Protein AF-A0A368GR62-F1 (afdb_monomer)

Radius of gyration: 15.22 Å; Cα contacts (8 Å, |Δi|>4): 93; chains: 1; bounding box: 33×30×37 Å

Mean predicted aligned error: 6.0 Å

Foldseek 3Di:
DVVVPPDDDDDDDLVCLLVCLVVPVPDAAEQEAEWEQADPVGDTDSAPPCSNRVSSQVRYVYYHYDYDHVRVPDDPPD

Nearest PDB structures (foldseek):
  2oas-assembly1_A  TM=9.693E-01  e=4.354E-05  Shewanella oneidensis MR-1
  3eh7-assembly1_A-2  TM=8.975E-01  e=9.804E-05  Porphyromonas gingivalis
  3qdq-assembly1_A  TM=9.683E-01  e=4.646E-04  Clostridium aminobutyricum
  3d3u-assembly1_A  TM=8.236E-01  e=8.540E-04  Porphyromonas gingivalis W83
  4ccs-assembly1_A  TM=3.292E-01  e=4.915E+00  Paracoccus pantotrophus

pLDDT: mean 87.03, std 12.64, range [43.59, 97.38]

Solvent-accessible surface area (backbone atoms only — not comparable to full-atom values): 4929 Å² total; per-residue (Å²): 87,57,94,76,70,72,47,90,84,84,91,72,59,80,86,51,52,47,54,39,29,74,70,49,75,54,74,45,62,68,25,79,44,58,25,23,65,59,49,100,85,65,54,58,49,53,65,94,63,45,88,74,49,49,38,43,47,72,62,21,78,38,73,48,75,44,77,36,75,77,54,65,75,53,76,80,89,123

Structure (mmCIF, N/CA/C/O backbone):
data_AF-A0A368GR62-F1
#
_entry.id   AF-A0A368GR62-F1
#
loop_
_atom_site.group_PDB
_atom_site.id
_atom_site.type_symbol
_atom_site.label_atom_id
_atom_site.label_alt_id
_atom_site.label_comp_id
_atom_site.label_asym_id
_atom_site.label_entity_id
_atom_site.label_seq_id
_atom_site.pdbx_PDB_ins_code
_atom_site.Cartn_x
_atom_site.Cartn_y
_atom_site.Cartn_z
_atom_site.occupancy
_atom_site.B_iso_or_equiv
_atom_site.auth_seq_id
_atom_site.auth_comp_id
_atom_site.auth_asym_id
_atom_site.auth_atom_id
_atom_site.pdbx_PDB_model_num
ATOM 1 N N . MET A 1 1 ? 14.644 -15.539 -8.242 1.00 77.69 1 MET A N 1
ATOM 2 C CA . MET A 1 1 ? 13.404 -14.938 -8.786 1.00 77.69 1 MET A CA 1
ATOM 3 C C . MET A 1 1 ? 13.659 -14.044 -9.996 1.00 77.69 1 MET A C 1
ATOM 5 O O . MET A 1 1 ? 13.421 -14.518 -11.092 1.00 77.69 1 MET A O 1
ATOM 9 N N . ILE A 1 2 ? 14.166 -12.807 -9.858 1.00 91.12 2 ILE A N 1
ATOM 10 C CA . ILE A 1 2 ? 14.321 -11.895 -11.020 1.00 91.12 2 ILE A CA 1
ATOM 11 C C . ILE A 1 2 ? 15.375 -12.412 -12.017 1.00 91.12 2 ILE A C 1
ATOM 13 O O . ILE A 1 2 ? 15.070 -12.607 -13.185 1.00 91.12 2 ILE A O 1
ATOM 17 N N . PHE A 1 3 ? 16.594 -12.728 -11.557 1.00 92.75 3 PHE A N 1
ATOM 18 C CA . PHE A 1 3 ? 17.668 -13.241 -12.431 1.00 92.75 3 PHE A CA 1
ATOM 19 C C . PHE A 1 3 ? 17.393 -14.629 -13.028 1.00 92.75 3 PHE A C 1
ATOM 21 O O . PHE A 1 3 ? 18.000 -15.002 -14.023 1.00 92.75 3 PHE A O 1
ATOM 28 N N . GLU A 1 4 ? 16.472 -15.382 -12.427 1.00 95.00 4 GLU A N 1
ATOM 29 C CA . GLU A 1 4 ? 16.020 -16.690 -12.917 1.00 95.00 4 GLU A CA 1
ATOM 30 C C . GLU A 1 4 ? 14.843 -16.558 -13.902 1.00 95.00 4 GLU A C 1
ATOM 32 O O . GLU A 1 4 ? 14.372 -17.560 -14.429 1.00 95.00 4 GLU A O 1
ATOM 37 N N . GLY A 1 5 ? 14.352 -15.335 -14.154 1.00 93.19 5 GLY A N 1
ATOM 38 C CA . GLY A 1 5 ? 13.233 -15.072 -15.064 1.00 93.19 5 GLY A CA 1
ATOM 39 C C . GLY A 1 5 ? 11.847 -15.384 -14.486 1.00 93.19 5 GLY A C 1
ATOM 40 O O . GLY A 1 5 ? 10.894 -15.546 -15.240 1.00 93.19 5 GLY A O 1
ATOM 41 N N . HIS A 1 6 ? 11.713 -15.482 -13.161 1.00 95.38 6 HIS A N 1
ATOM 42 C CA . HIS A 1 6 ? 10.455 -15.798 -12.466 1.00 95.38 6 HIS A CA 1
ATOM 43 C C . HIS A 1 6 ? 9.753 -14.575 -11.851 1.00 95.38 6 HIS A C 1
ATOM 45 O O . HIS A 1 6 ? 8.768 -14.737 -11.133 1.00 95.38 6 HIS A O 1
ATOM 51 N N . ALA A 1 7 ? 10.276 -13.364 -12.057 1.00 94.75 7 ALA A N 1
ATOM 52 C CA . ALA A 1 7 ? 9.678 -12.129 -11.557 1.00 94.75 7 ALA A CA 1
ATOM 53 C C . ALA A 1 7 ? 10.066 -10.930 -12.428 1.00 94.75 7 ALA A C 1
ATOM 55 O O . ALA A 1 7 ? 11.203 -10.848 -12.893 1.00 94.75 7 ALA A O 1
ATOM 56 N N . ASP A 1 8 ? 9.142 -9.981 -12.555 1.00 93.12 8 ASP A N 1
ATOM 57 C CA . ASP A 1 8 ? 9.352 -8.715 -13.252 1.00 93.12 8 ASP A CA 1
ATOM 58 C C . ASP A 1 8 ? 9.835 -7.621 -12.290 1.00 93.12 8 ASP A C 1
ATOM 60 O O . ASP A 1 8 ? 9.468 -7.588 -11.112 1.00 93.12 8 ASP A O 1
ATOM 64 N N . TYR A 1 9 ? 10.651 -6.696 -12.798 1.00 92.88 9 TYR A N 1
ATOM 65 C CA . TYR A 1 9 ? 11.086 -5.500 -12.079 1.00 92.88 9 TYR A CA 1
ATOM 66 C C . TYR A 1 9 ? 10.594 -4.251 -12.808 1.00 92.88 9 TYR A C 1
ATOM 68 O O . TYR A 1 9 ? 10.890 -4.060 -13.987 1.00 92.88 9 TYR A O 1
ATOM 76 N N . VAL A 1 10 ? 9.865 -3.389 -12.096 1.00 93.00 10 VAL A N 1
ATOM 77 C CA . VAL A 1 10 ? 9.334 -2.130 -12.630 1.00 93.00 10 VAL A CA 1
ATOM 78 C C . VAL A 1 10 ? 10.103 -0.966 -11.997 1.00 93.00 10 VAL A C 1
ATOM 80 O O . VAL A 1 10 ? 9.868 -0.659 -10.826 1.00 93.00 10 VAL A O 1
ATOM 83 N N . PRO A 1 11 ? 11.029 -0.314 -12.722 1.00 93.88 11 PRO A N 1
ATOM 84 C CA . PRO A 1 11 ? 11.696 0.883 -12.224 1.00 93.88 11 PRO A CA 1
ATOM 85 C C . PRO A 1 11 ? 10.727 2.072 -12.256 1.00 93.88 11 PRO A C 1
ATOM 87 O O . PRO A 1 11 ? 10.236 2.450 -13.317 1.00 93.88 11 PRO A O 1
ATOM 90 N N . VAL A 1 12 ? 10.453 2.668 -11.095 1.00 94.19 12 VAL A N 1
ATOM 91 C CA . VAL A 1 12 ? 9.576 3.841 -10.946 1.00 94.19 12 VAL A CA 1
ATOM 92 C C . VAL A 1 12 ? 9.955 4.627 -9.688 1.00 94.19 12 VAL A C 1
ATOM 94 O O . VAL A 1 12 ? 10.470 4.044 -8.728 1.00 94.19 12 VAL A O 1
ATOM 97 N N . PHE A 1 13 ? 9.717 5.942 -9.668 1.00 94.88 13 PHE A N 1
ATOM 98 C CA . PHE A 1 13 ? 9.920 6.729 -8.454 1.00 94.88 13 PHE A CA 1
ATOM 99 C C . PHE A 1 13 ? 8.875 6.377 -7.392 1.00 94.88 13 PHE A C 1
ATOM 101 O O . PHE A 1 13 ? 7.691 6.226 -7.683 1.00 94.88 13 PHE A O 1
ATOM 108 N N . LEU A 1 14 ? 9.302 6.307 -6.128 1.00 92.75 14 LEU A N 1
ATOM 109 C CA . LEU A 1 14 ? 8.432 5.946 -5.004 1.00 92.75 14 LEU A CA 1
ATOM 110 C C . LEU 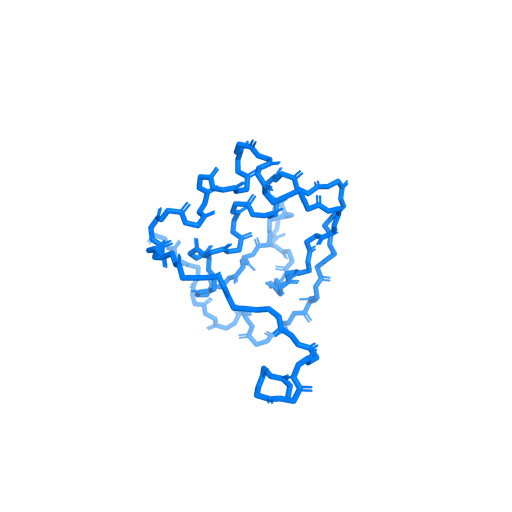A 1 14 ? 7.186 6.844 -4.911 1.00 92.75 14 LEU A C 1
ATOM 112 O O . LEU A 1 14 ? 6.090 6.366 -4.638 1.00 92.75 14 LEU A O 1
ATOM 116 N N . SER A 1 15 ? 7.353 8.135 -5.205 1.00 93.62 15 SER A N 1
ATOM 117 C CA . SER A 1 15 ? 6.285 9.140 -5.223 1.00 93.62 15 SER A CA 1
ATOM 118 C C . SER A 1 15 ? 5.268 8.958 -6.353 1.00 93.62 15 SER A C 1
ATOM 120 O O . SER A 1 15 ? 4.167 9.491 -6.266 1.00 93.62 15 SER A O 1
ATOM 122 N N . GLU A 1 16 ? 5.617 8.239 -7.421 1.00 94.31 16 GLU A N 1
ATOM 123 C CA . GLU A 1 16 ? 4.735 8.004 -8.574 1.00 94.31 16 GLU A CA 1
ATOM 124 C C . GLU A 1 16 ? 3.899 6.730 -8.421 1.00 94.31 16 GLU A C 1
ATOM 126 O O . GLU A 1 16 ? 2.859 6.593 -9.067 1.00 94.31 16 GLU A O 1
ATOM 131 N N . ILE A 1 17 ? 4.312 5.817 -7.536 1.00 94.81 17 ILE A N 1
ATOM 132 C CA . ILE A 1 17 ? 3.608 4.557 -7.275 1.00 94.81 17 ILE A CA 1
ATOM 133 C C . ILE A 1 17 ? 2.113 4.771 -6.972 1.00 94.81 17 ILE A C 1
ATOM 135 O O . ILE A 1 17 ? 1.296 4.066 -7.569 1.00 94.81 17 ILE A O 1
ATOM 139 N N . PRO A 1 18 ? 1.693 5.739 -6.129 1.00 94.44 18 PRO A N 1
ATOM 140 C CA . PRO A 1 18 ? 0.271 5.986 -5.891 1.00 94.44 18 PRO A CA 1
ATOM 141 C C . PRO A 1 18 ? -0.522 6.279 -7.172 1.00 94.44 18 PRO A C 1
ATOM 143 O O . PRO A 1 18 ? -1.597 5.716 -7.384 1.00 94.44 18 PRO A O 1
ATOM 146 N N . THR A 1 19 ? 0.031 7.108 -8.061 1.00 94.81 19 THR A N 1
ATOM 147 C CA . THR A 1 19 ? -0.598 7.496 -9.333 1.00 94.81 19 THR A CA 1
ATOM 148 C C . THR A 1 19 ? -0.842 6.290 -10.237 1.00 94.81 19 THR A C 1
ATOM 150 O O . THR A 1 19 ? -1.873 6.224 -10.908 1.00 94.81 19 THR A O 1
ATOM 153 N N . LEU A 1 20 ? 0.060 5.305 -10.222 1.00 95.19 20 LEU A N 1
ATOM 154 C CA . LEU A 1 20 ? -0.100 4.071 -10.991 1.00 95.19 20 LEU A CA 1
ATOM 155 C C . LEU A 1 20 ? -1.348 3.274 -10.580 1.00 95.19 20 LEU A C 1
ATOM 157 O O . LEU A 1 20 ? -2.037 2.718 -11.442 1.00 95.19 20 LEU A O 1
ATOM 161 N N . PHE A 1 21 ? -1.659 3.248 -9.283 1.00 95.69 21 PHE A N 1
ATOM 162 C CA . PHE A 1 21 ? -2.845 2.575 -8.755 1.00 95.69 21 PHE A CA 1
ATOM 163 C C . PHE A 1 21 ? -4.116 3.394 -8.990 1.00 95.69 21 PHE A C 1
ATOM 165 O O . PHE A 1 21 ? -5.108 2.851 -9.483 1.00 95.69 21 PHE A O 1
ATOM 172 N N . TYR A 1 22 ? -4.088 4.703 -8.716 1.00 95.25 22 TYR A N 1
ATOM 173 C CA . TYR A 1 22 ? -5.245 5.584 -8.922 1.00 95.25 22 TYR A CA 1
ATOM 174 C C . TYR A 1 22 ? -5.701 5.630 -10.385 1.00 95.25 22 TYR A C 1
ATOM 176 O O . TYR A 1 22 ? -6.901 5.563 -10.658 1.00 95.25 22 TYR A O 1
ATOM 184 N N . ASN A 1 23 ? -4.755 5.636 -11.328 1.00 95.75 23 ASN A N 1
ATOM 185 C CA . ASN A 1 23 ? -5.044 5.613 -12.764 1.00 95.75 23 ASN A CA 1
ATOM 186 C C . ASN A 1 23 ? -5.321 4.204 -13.315 1.00 95.75 23 ASN A C 1
ATOM 188 O O . ASN A 1 23 ? -5.516 4.054 -14.520 1.00 95.75 23 ASN A O 1
ATOM 192 N N . LYS A 1 24 ? -5.341 3.169 -12.461 1.00 93.19 24 LYS A N 1
ATOM 193 C CA . LYS A 1 24 ? -5.564 1.760 -12.837 1.00 93.19 24 LYS A CA 1
ATOM 194 C C . LYS A 1 24 ? -4.587 1.235 -13.898 1.00 93.19 24 LYS A C 1
ATOM 196 O O . LYS A 1 24 ? -4.921 0.305 -14.626 1.00 93.19 24 LYS A O 1
ATOM 201 N N . ILE A 1 25 ? -3.379 1.802 -13.957 1.00 95.31 25 ILE A N 1
ATOM 202 C CA . ILE A 1 25 ? -2.286 1.286 -14.795 1.00 95.31 25 ILE A CA 1
ATOM 203 C C . ILE A 1 25 ? -1.870 -0.093 -14.267 1.00 95.31 25 ILE A C 1
ATOM 205 O O . ILE A 1 25 ? -1.690 -1.024 -15.045 1.00 95.31 25 ILE A O 1
ATOM 209 N N . TYR A 1 26 ? -1.819 -0.233 -12.938 1.00 92.69 26 TYR A N 1
ATOM 210 C CA . TYR A 1 26 ? -1.717 -1.517 -12.247 1.00 92.69 26 TYR A CA 1
ATOM 211 C C . TYR A 1 26 ? -3.004 -1.766 -11.449 1.00 92.69 26 TYR A C 1
ATOM 213 O O . TYR A 1 26 ? -3.143 -1.258 -10.334 1.00 92.69 26 TYR A O 1
ATOM 221 N N . PRO A 1 27 ? -3.990 -2.487 -12.012 1.00 93.31 27 PRO A N 1
ATOM 222 C CA . PRO A 1 27 ? -5.242 -2.756 -11.319 1.00 93.31 27 PRO A CA 1
ATOM 223 C C . PRO A 1 27 ? -5.019 -3.689 -10.123 1.00 93.31 27 PRO A C 1
ATOM 225 O O . PRO A 1 27 ? -4.300 -4.681 -10.216 1.00 93.31 27 PRO A O 1
ATOM 228 N N . VAL A 1 28 ? -5.677 -3.383 -9.003 1.00 95.31 28 VAL A N 1
ATOM 229 C CA . VAL A 1 28 ? -5.596 -4.168 -7.765 1.00 95.31 28 VAL A CA 1
ATOM 230 C C . VAL A 1 28 ? -6.957 -4.786 -7.479 1.00 95.31 28 VAL A C 1
ATOM 232 O O . VAL A 1 28 ? -7.951 -4.084 -7.302 1.00 95.31 28 VAL A O 1
ATOM 235 N N . ASP A 1 29 ? -7.020 -6.112 -7.412 1.00 96.69 29 ASP A N 1
ATOM 236 C CA . ASP A 1 29 ? -8.242 -6.806 -7.001 1.00 96.69 29 ASP A CA 1
ATOM 237 C C . ASP A 1 29 ? -8.348 -6.909 -5.478 1.00 96.69 29 ASP A C 1
ATOM 239 O O . ASP A 1 29 ? -9.427 -6.715 -4.915 1.00 96.69 29 ASP A O 1
ATOM 243 N N . VAL A 1 30 ? -7.228 -7.197 -4.811 1.00 96.62 30 VAL A N 1
ATOM 244 C CA . VAL A 1 30 ? -7.174 -7.415 -3.364 1.00 96.62 30 VAL A CA 1
ATOM 245 C C . VAL A 1 30 ? -6.006 -6.646 -2.756 1.00 96.62 30 VAL A C 1
ATOM 247 O O . VAL A 1 30 ? -4.865 -6.851 -3.159 1.00 96.62 30 VAL A O 1
ATOM 250 N N . SER A 1 31 ? -6.286 -5.809 -1.754 1.00 95.31 31 SER A N 1
ATOM 251 C CA . SER A 1 31 ? -5.261 -5.201 -0.899 1.00 95.31 31 SER A CA 1
ATOM 252 C C . SER A 1 31 ? -5.183 -5.953 0.427 1.00 95.31 31 SER A C 1
ATOM 254 O O . SER A 1 31 ? -6.179 -6.056 1.146 1.00 95.31 31 SER A O 1
ATOM 256 N N . LEU A 1 32 ? -4.008 -6.496 0.751 1.00 93.62 32 LEU A N 1
ATOM 257 C CA . LEU A 1 32 ? -3.737 -7.092 2.057 1.00 93.62 32 LEU A CA 1
ATOM 258 C C . LEU A 1 32 ? -2.966 -6.098 2.915 1.00 93.62 32 LEU A C 1
ATOM 260 O O . LEU A 1 32 ? -1.828 -5.749 2.602 1.00 93.62 32 LEU A O 1
ATOM 264 N N . ILE A 1 33 ? -3.571 -5.681 4.022 1.00 92.44 33 ILE A N 1
ATOM 265 C CA . ILE A 1 33 ? -2.992 -4.688 4.925 1.00 92.44 33 ILE A CA 1
ATOM 266 C C . ILE A 1 33 ? -2.889 -5.236 6.340 1.00 92.44 33 ILE A C 1
ATOM 268 O O . ILE A 1 33 ? -3.676 -6.077 6.767 1.00 92.44 33 ILE A O 1
ATOM 272 N N . THR A 1 34 ? -1.897 -4.758 7.081 1.00 90.69 34 THR A N 1
ATOM 273 C CA . THR A 1 34 ? -1.798 -5.027 8.517 1.00 90.69 34 THR A CA 1
ATOM 274 C C . THR A 1 34 ? -2.414 -3.859 9.268 1.00 90.69 34 THR A C 1
ATOM 276 O O . THR A 1 34 ? -2.102 -2.713 8.956 1.00 90.69 34 THR A O 1
ATOM 279 N N . VAL A 1 35 ? -3.285 -4.150 10.232 1.00 90.75 35 VAL A N 1
ATOM 280 C CA . VAL A 1 35 ? -4.022 -3.127 10.980 1.00 90.75 35 VAL A CA 1
ATOM 281 C C . VAL A 1 35 ? -4.013 -3.386 12.483 1.00 90.75 35 VAL A C 1
ATOM 283 O O . VAL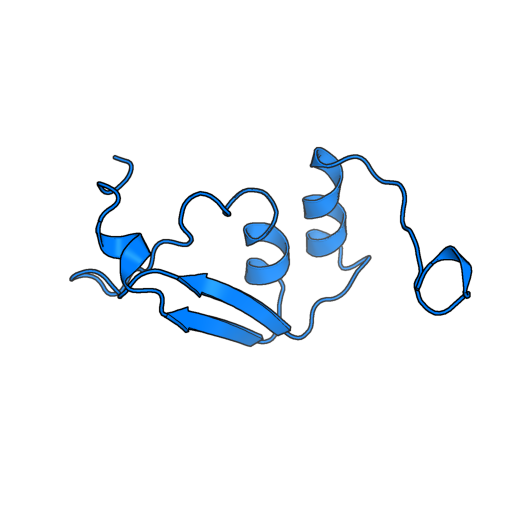 A 1 35 ? -3.865 -4.528 12.931 1.00 90.75 35 VAL A O 1
ATOM 286 N N . SER A 1 36 ? -4.183 -2.321 13.264 1.00 90.06 36 SER A N 1
ATOM 287 C CA . SER A 1 36 ? -4.462 -2.401 14.698 1.00 90.06 36 SER A CA 1
ATOM 288 C C . SER A 1 36 ? -5.867 -2.959 14.951 1.00 90.06 36 SER A C 1
ATOM 290 O O . SER A 1 36 ? -6.697 -2.992 14.035 1.00 90.06 36 SER A O 1
ATOM 292 N N . PRO A 1 37 ? -6.175 -3.355 16.198 1.00 88.88 37 PRO A N 1
ATOM 293 C CA . PRO A 1 37 ? -7.561 -3.476 16.629 1.00 88.88 37 PRO A CA 1
ATOM 294 C C . PRO A 1 37 ? -8.337 -2.180 16.360 1.00 88.88 37 PRO A C 1
ATOM 296 O O . PRO A 1 37 ? -7.722 -1.105 16.383 1.00 88.88 37 PRO A O 1
ATOM 299 N N . PRO A 1 38 ? -9.652 -2.278 16.098 1.00 89.44 38 PRO A N 1
ATOM 300 C CA . PRO A 1 38 ? -10.495 -1.104 15.977 1.00 89.44 38 PRO A CA 1
ATOM 301 C C . PRO A 1 38 ? -10.525 -0.339 17.302 1.00 89.44 38 PRO A C 1
ATOM 303 O O . PRO A 1 38 ? -10.532 -0.941 18.380 1.00 89.44 38 PRO A O 1
ATOM 306 N N . ASP A 1 39 ? -10.545 0.984 17.218 1.00 87.12 39 ASP A N 1
ATOM 307 C CA . ASP A 1 39 ? -10.803 1.860 18.353 1.00 87.12 39 ASP A CA 1
ATOM 308 C C . ASP A 1 39 ? -12.300 1.873 18.735 1.00 87.12 39 ASP A C 1
ATOM 310 O O . ASP A 1 39 ? -13.126 1.161 18.156 1.00 87.12 39 ASP A O 1
ATOM 314 N N . GLY A 1 40 ? -12.674 2.697 19.720 1.00 88.25 40 GLY A N 1
ATOM 315 C CA . GLY A 1 40 ? -14.068 2.824 20.171 1.00 88.25 40 GLY A CA 1
ATOM 316 C C . GLY A 1 40 ? -15.041 3.370 19.115 1.00 88.25 40 GLY A C 1
ATOM 317 O O . GLY A 1 40 ? -16.251 3.289 19.315 1.00 88.25 40 GLY A O 1
ATOM 318 N N . LEU A 1 41 ? -14.533 3.910 18.004 1.00 90.38 41 LEU A N 1
ATOM 319 C CA . LEU A 1 41 ? -15.311 4.416 16.873 1.00 90.38 41 LEU A CA 1
ATOM 320 C C . LEU A 1 41 ? -15.295 3.447 15.676 1.00 90.38 41 LEU A C 1
ATOM 322 O O . LEU A 1 41 ? -15.974 3.698 14.681 1.00 90.38 41 LEU A O 1
ATOM 326 N N . GLY A 1 42 ? -14.559 2.336 15.770 1.00 87.88 42 GLY A N 1
ATOM 327 C CA . GLY A 1 42 ? -14.430 1.342 14.708 1.00 87.88 42 GLY A CA 1
ATOM 328 C C . GLY A 1 42 ? -13.317 1.629 13.696 1.00 87.88 42 GLY A C 1
ATOM 329 O O . GLY A 1 42 ? -13.260 0.945 12.673 1.00 87.88 42 GLY A O 1
ATOM 330 N N . TYR A 1 43 ? -12.433 2.600 13.947 1.00 89.06 43 TYR A N 1
ATOM 331 C CA . TYR A 1 43 ? -11.284 2.874 13.083 1.00 89.06 43 TYR A CA 1
ATOM 332 C C . TYR A 1 43 ? -10.092 1.994 13.443 1.00 89.06 43 TYR A C 1
ATOM 334 O O . TYR A 1 43 ? -9.761 1.812 14.613 1.00 89.06 43 TYR A O 1
ATOM 342 N N . CYS A 1 44 ? -9.397 1.496 12.421 1.00 88.44 44 CYS A N 1
ATOM 343 C CA . CYS A 1 44 ? -8.132 0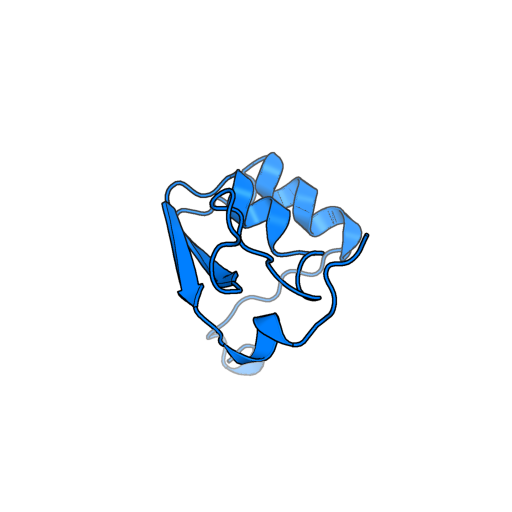.793 12.588 1.00 88.44 44 CYS A CA 1
ATOM 344 C C . CYS A 1 44 ? -6.978 1.639 12.043 1.00 88.44 44 CYS A C 1
ATOM 346 O O . CYS A 1 44 ? -7.087 2.240 10.975 1.00 88.44 44 CYS A O 1
AT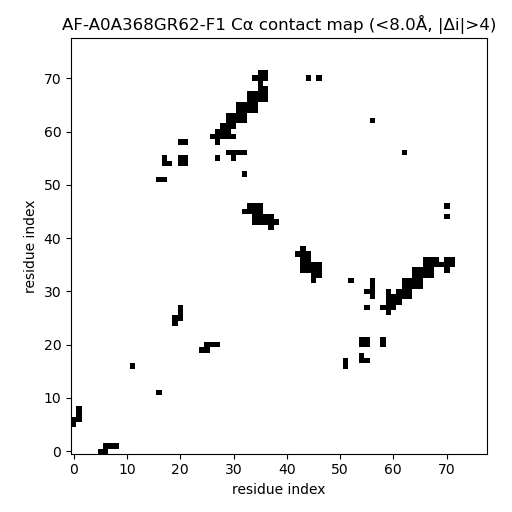OM 348 N N . SER A 1 45 ? -5.841 1.626 12.736 1.00 85.19 45 SER A N 1
ATOM 349 C CA . SER A 1 45 ? -4.597 2.212 12.242 1.00 85.19 45 SER A CA 1
ATOM 350 C C . SER A 1 45 ? -3.849 1.217 11.357 1.00 85.19 45 SER A C 1
ATOM 352 O O . SER A 1 45 ? -3.778 0.029 11.670 1.00 85.19 45 SER A O 1
ATOM 354 N N . MET A 1 46 ? -3.250 1.706 10.271 1.00 85.62 46 MET A N 1
ATOM 355 C CA . MET A 1 46 ? -2.333 0.940 9.411 1.00 85.62 46 MET A CA 1
ATOM 356 C C . MET A 1 46 ? -0.872 1.018 9.893 1.00 85.62 46 MET A C 1
ATOM 358 O O . MET A 1 46 ? 0.024 0.420 9.293 1.00 85.62 46 MET A O 1
ATOM 362 N N . GLY A 1 47 ? -0.622 1.738 10.993 1.00 75.38 47 GLY A N 1
ATOM 363 C CA . GLY A 1 47 ? 0.707 1.882 11.571 1.00 75.38 47 GLY A CA 1
ATOM 364 C C . GLY A 1 47 ? 1.651 2.735 10.717 1.00 75.38 47 GLY A C 1
ATOM 365 O O . GLY A 1 47 ? 1.193 3.531 9.899 1.00 75.38 47 GLY A O 1
ATOM 366 N N . PRO A 1 48 ? 2.977 2.560 10.866 1.00 77.94 48 PRO A N 1
ATOM 367 C CA . PRO A 1 48 ? 3.976 3.330 10.118 1.00 77.94 48 PRO A CA 1
ATOM 368 C C . PRO A 1 48 ? 4.034 2.983 8.619 1.00 77.94 48 PRO A C 1
ATOM 370 O O . PRO A 1 48 ? 4.752 3.627 7.865 1.00 77.94 48 PRO A O 1
ATOM 373 N N . ASN A 1 49 ? 3.280 1.980 8.158 1.00 68.81 49 ASN A N 1
ATOM 374 C CA . ASN A 1 49 ? 3.365 1.450 6.794 1.00 68.81 49 ASN A CA 1
ATOM 375 C C . ASN A 1 49 ? 2.422 2.161 5.804 1.00 68.81 49 ASN A C 1
ATOM 377 O O . ASN A 1 49 ? 2.070 1.591 4.768 1.00 68.81 49 ASN A O 1
ATOM 381 N N . LEU A 1 50 ? 1.974 3.375 6.130 1.00 76.81 50 LEU A N 1
ATOM 382 C CA . LEU A 1 50 ? 0.917 4.090 5.411 1.00 76.81 50 LEU A CA 1
ATOM 383 C C . LEU A 1 50 ? 1.314 4.464 3.971 1.00 76.81 50 LEU A C 1
ATOM 385 O O . LEU A 1 50 ? 0.508 4.314 3.057 1.00 76.81 50 LEU A O 1
ATOM 389 N N . GLU A 1 51 ? 2.568 4.869 3.760 1.00 77.81 51 GLU A N 1
ATOM 390 C CA . GLU A 1 51 ? 3.044 5.566 2.551 1.00 77.81 51 GLU A CA 1
ATOM 391 C C . GLU A 1 51 ? 2.568 4.956 1.219 1.00 77.81 51 GLU A C 1
ATOM 393 O O . GLU A 1 51 ? 1.935 5.624 0.405 1.00 77.81 51 GLU A O 1
ATOM 398 N N . LEU A 1 52 ? 2.819 3.663 0.992 1.00 87.88 52 LEU A N 1
ATOM 399 C CA . LEU A 1 52 ? 2.482 2.996 -0.276 1.00 87.88 52 LEU A CA 1
ATOM 400 C C . LEU A 1 52 ? 1.228 2.131 -0.211 1.00 87.88 52 LEU A C 1
ATOM 402 O O . LEU A 1 52 ? 0.742 1.679 -1.245 1.00 87.88 52 LEU A O 1
ATOM 406 N N . SER A 1 53 ? 0.726 1.850 0.987 1.00 90.25 53 SER A N 1
ATOM 407 C CA . SER A 1 53 ? -0.381 0.915 1.181 1.00 90.25 53 SER A CA 1
ATOM 408 C C . SER A 1 53 ? -1.744 1.586 1.009 1.00 90.25 53 SER A C 1
ATOM 410 O O . SER A 1 53 ? -2.708 0.902 0.667 1.00 90.25 53 SER A O 1
ATOM 412 N N . VAL A 1 54 ? -1.836 2.911 1.169 1.00 91.81 54 VAL A N 1
ATOM 413 C CA . VAL A 1 54 ? -3.093 3.662 1.007 1.00 91.81 54 VAL A CA 1
ATOM 414 C C . VAL A 1 54 ? -3.632 3.556 -0.414 1.00 91.81 54 VAL A C 1
ATOM 416 O O . VAL A 1 54 ? -4.767 3.126 -0.601 1.00 91.81 54 VAL A O 1
ATOM 419 N N . ALA A 1 55 ? -2.824 3.893 -1.421 1.00 94.31 55 ALA A N 1
ATOM 420 C CA . ALA A 1 55 ? -3.273 3.925 -2.811 1.00 94.31 55 ALA A CA 1
ATOM 421 C C . ALA A 1 55 ? -3.883 2.594 -3.303 1.00 94.31 55 ALA A C 1
ATOM 423 O O . ALA A 1 55 ? -5.031 2.616 -3.752 1.0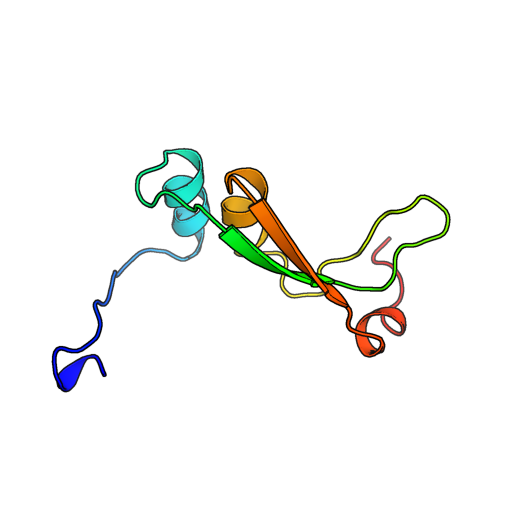0 94.31 55 ALA A O 1
ATOM 424 N N . PRO A 1 56 ? -3.213 1.428 -3.168 1.00 94.06 56 PRO A N 1
ATOM 425 C CA . PRO A 1 56 ? -3.801 0.148 -3.551 1.00 94.06 56 PRO A CA 1
ATOM 426 C C . PRO A 1 56 ? -5.008 -0.224 -2.679 1.00 94.06 56 PRO A C 1
ATOM 428 O O . PRO A 1 56 ? -5.943 -0.834 -3.182 1.00 94.06 56 PRO A O 1
ATOM 431 N N . THR A 1 57 ? -5.040 0.170 -1.402 1.00 94.62 57 THR A N 1
ATOM 432 C CA . THR A 1 57 ? -6.179 -0.102 -0.504 1.00 94.62 57 THR A CA 1
ATOM 433 C C . THR A 1 57 ? -7.429 0.676 -0.893 1.00 94.62 57 THR A C 1
ATOM 435 O O . THR A 1 57 ? -8.524 0.124 -0.833 1.00 94.62 57 THR A O 1
ATOM 438 N N . VAL A 1 58 ? -7.274 1.926 -1.333 1.00 93.88 58 VAL A N 1
ATOM 439 C CA . VAL A 1 58 ? -8.385 2.782 -1.770 1.00 93.88 58 VAL A CA 1
ATOM 440 C C . VAL A 1 58 ? -8.999 2.285 -3.082 1.00 93.88 58 VAL A C 1
ATOM 442 O O . VAL A 1 58 ? -10.215 2.359 -3.246 1.00 93.88 58 VAL A O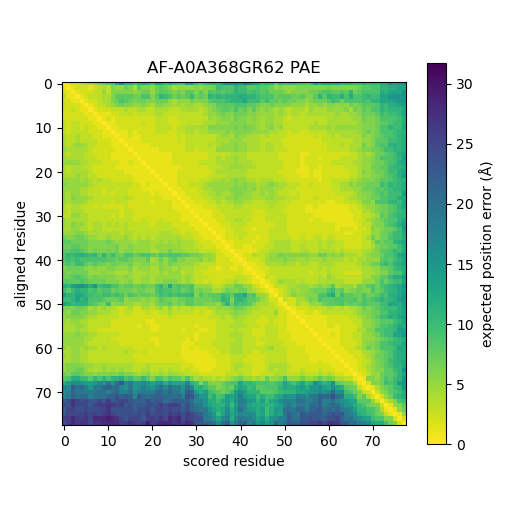 1
ATOM 445 N N . VAL A 1 59 ? -8.187 1.780 -4.019 1.00 96.19 59 VAL A N 1
ATOM 446 C CA . VAL A 1 59 ? -8.679 1.351 -5.344 1.00 96.19 59 VAL A CA 1
ATOM 447 C C . VAL A 1 59 ? -9.044 -0.132 -5.437 1.00 96.19 59 VAL A C 1
ATOM 449 O O . VAL A 1 59 ? -9.687 -0.530 -6.411 1.00 96.19 59 VAL A O 1
ATOM 452 N N . ALA A 1 60 ? -8.619 -0.957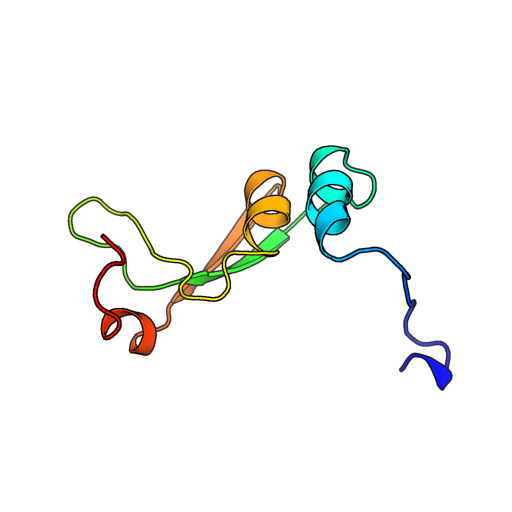 -4.475 1.00 97.12 60 ALA A N 1
ATOM 453 C CA . ALA A 1 60 ? -8.851 -2.395 -4.516 1.00 97.12 60 ALA A CA 1
ATOM 454 C C . ALA A 1 60 ? -10.341 -2.748 -4.452 1.00 97.12 60 ALA A C 1
ATOM 456 O O . ALA A 1 60 ? -11.122 -2.135 -3.726 1.00 97.12 60 ALA A O 1
ATOM 457 N N . LYS A 1 61 ? -10.734 -3.817 -5.153 1.00 96.62 61 LYS A N 1
ATOM 458 C CA . LYS A 1 61 ? -12.111 -4.342 -5.079 1.00 96.62 61 LYS A CA 1
ATOM 459 C C . LYS A 1 61 ? -12.421 -4.959 -3.715 1.00 96.62 61 LYS A C 1
ATOM 461 O O . LYS A 1 61 ? -13.575 -4.965 -3.292 1.00 96.62 61 LYS A O 1
ATOM 466 N N . LYS A 1 62 ? -11.413 -5.535 -3.053 1.00 97.38 62 LYS A N 1
ATOM 467 C CA . LYS A 1 62 ? -11.512 -6.124 -1.713 1.00 97.38 62 LYS A CA 1
ATOM 468 C C . LYS A 1 62 ? -10.295 -5.752 -0.877 1.00 97.38 62 LYS A C 1
ATOM 470 O O . LYS A 1 62 ? -9.170 -5.759 -1.368 1.00 97.38 62 LYS A O 1
ATOM 475 N N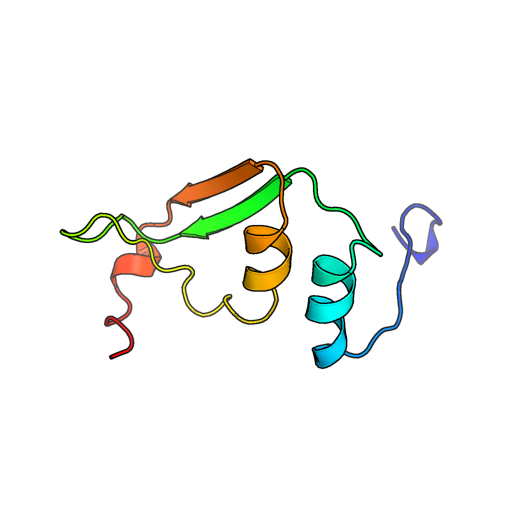 . VAL A 1 63 ? -10.516 -5.505 0.407 1.00 95.62 63 VAL A N 1
ATOM 476 C CA . VAL A 1 63 ? -9.450 -5.253 1.379 1.00 95.62 63 VAL A CA 1
ATOM 477 C C . VAL A 1 63 ? -9.510 -6.329 2.456 1.00 95.62 63 VAL A C 1
ATOM 479 O O . VAL A 1 63 ? -10.578 -6.599 3.004 1.00 95.62 63 VAL A O 1
ATOM 482 N N . ILE A 1 64 ? -8.372 -6.959 2.741 1.00 95.56 64 ILE A N 1
ATOM 483 C CA . ILE A 1 64 ? -8.225 -7.967 3.794 1.00 95.56 64 ILE A CA 1
ATOM 484 C C . ILE A 1 64 ? -7.261 -7.417 4.844 1.00 95.56 64 ILE A C 1
ATOM 486 O O . ILE A 1 64 ? -6.086 -7.178 4.563 1.00 95.56 64 ILE A O 1
ATOM 490 N N . GLY A 1 65 ? -7.766 -7.222 6.061 1.00 92.88 65 GLY A N 1
ATOM 491 C CA . GLY A 1 65 ? -6.985 -6.742 7.196 1.00 92.88 65 GLY A CA 1
ATOM 492 C C . GLY A 1 65 ? -6.452 -7.886 8.054 1.00 92.88 65 GLY A C 1
ATOM 493 O O . GLY A 1 65 ? -7.229 -8.672 8.594 1.00 92.88 65 GLY A O 1
ATOM 494 N N . LYS A 1 66 ? -5.131 -7.957 8.233 1.00 91.38 66 LYS A N 1
ATOM 495 C CA . LYS A 1 66 ? -4.495 -8.791 9.257 1.00 91.38 66 LYS A CA 1
ATOM 496 C C . LYS A 1 66 ? -4.376 -7.994 10.551 1.00 91.38 66 LYS A C 1
ATOM 498 O O . LYS A 1 66 ? -3.612 -7.031 10.623 1.00 91.38 66 LYS A O 1
ATOM 503 N N . LEU A 1 67 ? -5.078 -8.441 11.583 1.00 90.19 67 LEU A N 1
ATOM 504 C CA . LEU A 1 67 ? -5.019 -7.838 12.907 1.00 90.19 67 LEU A CA 1
ATOM 505 C C . LEU A 1 67 ? -3.652 -8.079 13.567 1.00 90.19 67 LEU A C 1
ATOM 507 O O . LEU A 1 67 ? -3.204 -9.221 13.666 1.00 90.19 67 LEU A O 1
ATOM 511 N N . THR A 1 68 ? -2.989 -7.018 14.031 1.00 86.06 68 THR A N 1
ATOM 512 C CA . THR A 1 68 ? -1.726 -7.103 14.784 1.00 86.06 68 THR A CA 1
ATOM 513 C C . THR A 1 68 ? -1.824 -6.340 16.102 1.00 86.06 68 THR A C 1
ATOM 515 O O . THR A 1 68 ? -1.942 -5.119 16.127 1.00 86.06 68 THR A O 1
ATOM 518 N N . ILE A 1 69 ? -1.724 -7.079 17.210 1.00 72.81 69 ILE A N 1
ATOM 519 C CA . ILE A 1 69 ? -1.849 -6.557 18.581 1.00 72.81 69 ILE A CA 1
ATOM 520 C C . ILE A 1 69 ? -0.673 -5.673 19.018 1.00 72.81 69 ILE A C 1
ATOM 522 O O . ILE A 1 69 ? -0.852 -4.799 19.847 1.00 72.81 69 ILE A O 1
ATOM 526 N N . LEU A 1 70 ? 0.519 -5.824 18.430 1.00 70.38 70 LEU A N 1
ATOM 527 C CA . LEU A 1 70 ? 1.657 -4.939 18.728 1.00 70.38 70 LEU A CA 1
ATOM 528 C C . LEU A 1 70 ? 1.447 -3.509 18.212 1.00 70.38 70 LEU A C 1
ATOM 530 O O . LEU A 1 70 ? 2.117 -2.587 18.660 1.00 70.38 70 LEU A O 1
ATOM 534 N N . LEU A 1 71 ? 0.511 -3.303 17.281 1.00 61.16 71 LEU A N 1
ATOM 535 C CA . LEU A 1 71 ? 0.228 -1.974 16.751 1.00 61.16 71 LEU A CA 1
ATOM 536 C C . LEU A 1 71 ? -0.618 -1.122 17.710 1.00 61.16 71 LEU A C 1
ATOM 538 O O . LEU A 1 71 ? -0.678 0.089 17.536 1.00 61.16 71 LEU A O 1
ATOM 542 N N . SER A 1 72 ? -1.234 -1.723 18.737 1.00 56.59 72 SER A N 1
ATOM 543 C CA . SER A 1 72 ? -1.999 -0.985 19.750 1.00 56.59 72 SER A CA 1
ATOM 544 C C . SER A 1 72 ? -1.125 -0.303 20.807 1.00 56.59 72 SER A C 1
ATOM 546 O O . SER A 1 72 ? -1.650 0.467 21.604 1.00 56.59 72 SER A O 1
ATOM 548 N N . SER A 1 73 ? 0.179 -0.606 20.868 1.00 53.69 73 SER A N 1
ATOM 549 C CA . SER A 1 73 ? 1.103 0.024 21.822 1.00 53.69 73 SER A CA 1
ATOM 550 C C . SER A 1 73 ? 1.784 1.278 21.274 1.00 53.69 73 SER A C 1
ATOM 552 O O . SER A 1 73 ? 2.519 1.925 22.018 1.00 53.69 73 SER A O 1
ATOM 554 N N . LEU A 1 74 ? 1.584 1.620 19.994 1.00 56.38 74 LEU A N 1
ATOM 555 C CA . LEU A 1 74 ? 1.966 2.942 19.511 1.00 56.38 74 LEU A CA 1
ATOM 556 C C . LEU A 1 74 ? 0.909 3.950 19.977 1.00 56.38 74 LEU A C 1
ATOM 558 O O . LEU A 1 74 ? -0.283 3.694 19.789 1.00 56.38 74 LEU A O 1
ATOM 562 N N . PRO A 1 75 ? 1.315 5.087 20.570 1.00 55.38 75 PRO A N 1
ATOM 563 C CA . PRO A 1 75 ? 0.374 6.155 20.861 1.00 55.38 75 PRO A CA 1
ATOM 564 C C . PRO A 1 75 ? -0.325 6.561 19.554 1.00 55.38 75 PRO A C 1
ATOM 566 O O . PRO A 1 75 ? 0.333 6.591 18.506 1.00 55.38 75 PRO A O 1
ATOM 569 N N . PRO A 1 76 ? -1.641 6.840 19.580 1.00 55.31 76 PRO A N 1
ATOM 570 C CA . PRO A 1 76 ? -2.326 7.368 18.412 1.00 55.31 76 PRO A CA 1
ATOM 571 C C . PRO A 1 76 ? -1.575 8.624 17.965 1.00 55.31 76 PRO A C 1
ATOM 573 O O . PRO A 1 76 ? -1.381 9.539 18.767 1.00 55.31 76 PRO A O 1
ATOM 576 N N . LEU A 1 77 ? -1.090 8.634 16.718 1.00 55.50 77 LEU A N 1
ATOM 577 C CA . LEU A 1 77 ? -0.519 9.835 16.115 1.00 55.50 77 LEU A CA 1
ATOM 578 C C . LEU A 1 77 ? -1.647 10.874 16.094 1.00 55.50 77 LEU A C 1
ATOM 580 O O . LEU A 1 77 ? -2.572 10.765 15.290 1.00 55.50 77 LEU A O 1
ATOM 584 N N . THR A 1 78 ? -1.607 11.783 17.065 1.00 43.59 78 THR A N 1
ATOM 585 C CA . THR A 1 78 ? -2.454 12.977 17.138 1.00 43.59 78 THR A CA 1
ATOM 586 C C . THR A 1 78 ? -1.752 14.096 16.393 1.00 43.59 78 THR A C 1
ATOM 588 O O . THR A 1 78 ? -0.502 14.143 16.481 1.00 43.59 78 THR A O 1
#

InterPro domains:
  IPR003702 Acetyl-CoA hydrolase/transferase, N-terminal [PF02550] (3-64)
  IPR037171 NagB/RpiA transferase-like [SSF100950] (1-64)
  IPR046433 Acetyl-CoA hydrolase/transferase [PTHR21432] (4-68)

Organism: Ancylostoma caninum (NCBI:txid29170)

Sequence (78 aa):
MIFEGHADYVPVFLSEIPTLFYNKIYPVDVSLITVSPPDGLGYCSMGPNLELSVAPTVVAKKVIGKLTILLSSLPPLT

Secondary structure (DSSP, 8-state):
-TTTTSS------TTTHHHHHHTTSS-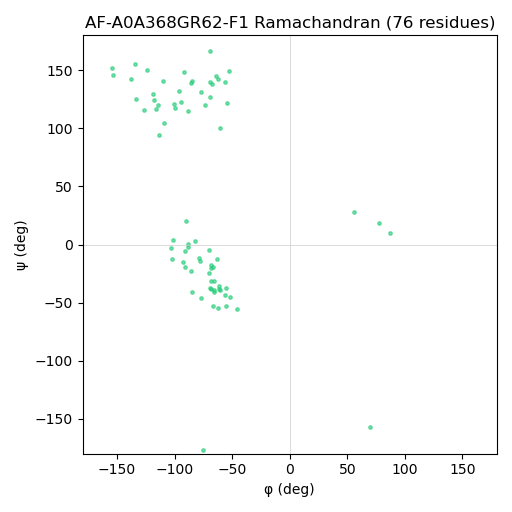-SEEEEEEPPP-TTS----GGGHHHHHHHHHH-SEEEEEE-GGGGGSPP--